Protein AF-A0A2D7C014-F1 (afdb_monomer)

Sequence (70 aa):
MAEAKKAERDHSPIYELGNRVSRSTVAVIDTVVQRGGFKGEELTTIGQLRDQAVQIIQICEEYQSEQSVD

Mean predicted aligned error: 6.8 Å

Structure (mmCIF, N/CA/C/O backbone):
data_AF-A0A2D7C014-F1
#
_entry.id   AF-A0A2D7C014-F1
#
loop_
_atom_site.group_PDB
_atom_site.id
_atom_site.type_symbol
_atom_site.label_atom_id
_atom_site.label_alt_id
_atom_site.label_comp_id
_atom_site.label_asym_id
_atom_site.label_entity_id
_atom_site.label_seq_id
_atom_site.pdbx_PDB_ins_code
_atom_site.Cartn_x
_atom_site.Cartn_y
_atom_site.Cartn_z
_atom_site.occupancy
_atom_site.B_iso_or_equiv
_atom_site.auth_seq_id
_atom_site.auth_comp_id
_atom_site.auth_asym_id
_atom_site.auth_atom_id
_atom_site.pdbx_PDB_model_num
ATOM 1 N N . MET A 1 1 ? 38.335 -15.503 -25.540 1.00 44.34 1 MET A N 1
ATOM 2 C CA . MET A 1 1 ? 37.649 -15.275 -24.252 1.00 44.34 1 MET A CA 1
ATOM 3 C C . MET A 1 1 ? 36.307 -14.649 -24.590 1.00 44.34 1 MET A C 1
ATOM 5 O O . MET A 1 1 ? 36.285 -13.484 -24.952 1.00 44.34 1 MET A O 1
ATOM 9 N N . ALA A 1 2 ? 35.240 -15.446 -24.660 1.00 47.09 2 ALA A N 1
ATOM 10 C CA . ALA A 1 2 ? 33.915 -14.954 -25.031 1.00 47.09 2 ALA A CA 1
ATOM 11 C C . ALA A 1 2 ? 33.249 -14.335 -23.794 1.00 47.09 2 ALA A C 1
ATOM 13 O O . ALA A 1 2 ? 33.073 -15.026 -22.792 1.00 47.09 2 ALA A O 1
ATOM 14 N N . GLU A 1 3 ? 32.924 -13.043 -23.852 1.00 55.84 3 GLU A N 1
ATOM 15 C CA . GLU A 1 3 ? 32.097 -12.382 -22.844 1.00 55.84 3 GLU A CA 1
ATOM 16 C C . GLU A 1 3 ? 30.715 -13.036 -22.812 1.00 55.84 3 GLU A C 1
ATOM 18 O O . GLU A 1 3 ? 29.958 -13.004 -23.784 1.00 55.84 3 GLU A O 1
ATOM 23 N N . ALA A 1 4 ? 30.378 -13.640 -21.674 1.00 51.91 4 ALA A N 1
ATOM 24 C CA . ALA A 1 4 ? 29.020 -14.053 -21.383 1.00 51.91 4 ALA A CA 1
ATOM 25 C C . ALA A 1 4 ? 28.177 -12.789 -21.167 1.00 51.91 4 ALA A C 1
ATOM 27 O O . ALA A 1 4 ? 28.175 -12.207 -20.082 1.00 51.91 4 ALA A O 1
ATOM 28 N N . LYS A 1 5 ? 27.477 -12.353 -22.219 1.00 56.38 5 LYS A N 1
ATOM 29 C CA . LYS A 1 5 ? 26.457 -11.303 -22.160 1.00 56.38 5 LYS A CA 1
ATOM 30 C C . LYS A 1 5 ? 25.420 -11.722 -21.113 1.00 56.38 5 LYS A C 1
ATOM 32 O O . LYS A 1 5 ? 24.636 -12.641 -21.344 1.00 56.38 5 LYS A O 1
ATOM 37 N N . LYS A 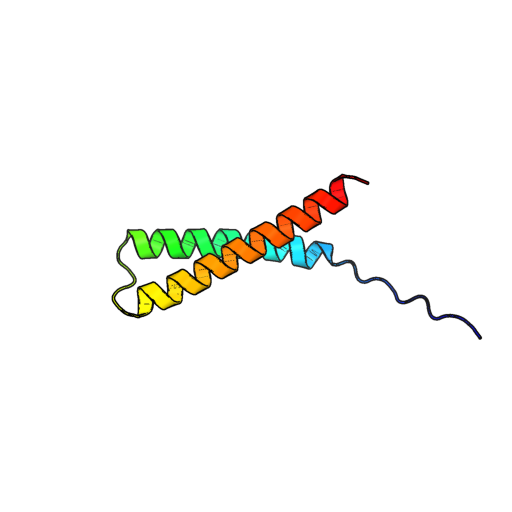1 6 ? 25.479 -11.110 -19.927 1.00 58.81 6 LYS A N 1
ATOM 38 C CA . LYS A 1 6 ? 24.511 -11.308 -18.845 1.00 58.81 6 LYS A CA 1
ATOM 39 C C . LYS A 1 6 ? 2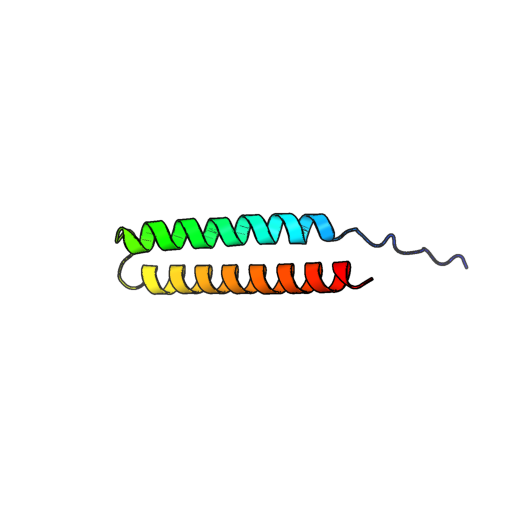3.142 -10.993 -19.442 1.00 58.81 6 LYS A C 1
ATOM 41 O O . LYS A 1 6 ? 22.916 -9.863 -19.855 1.00 58.81 6 LYS A O 1
ATOM 46 N N . ALA A 1 7 ? 22.280 -11.998 -19.579 1.00 61.94 7 ALA A N 1
ATOM 47 C CA . ALA A 1 7 ? 20.902 -11.771 -19.982 1.00 61.94 7 ALA A CA 1
ATOM 48 C C . ALA A 1 7 ? 20.285 -10.843 -18.931 1.00 61.94 7 ALA A C 1
ATOM 50 O O . ALA A 1 7 ? 20.079 -11.255 -17.787 1.00 61.94 7 ALA A O 1
ATOM 51 N N . GLU A 1 8 ? 20.111 -9.573 -19.287 1.00 65.00 8 GLU A N 1
ATOM 52 C CA . GLU A 1 8 ? 19.392 -8.602 -18.476 1.00 65.00 8 GLU A CA 1
ATOM 53 C C . GLU A 1 8 ? 18.002 -9.185 -18.244 1.00 65.00 8 GLU A C 1
ATOM 55 O O . GLU A 1 8 ? 17.264 -9.467 -19.190 1.00 65.00 8 GLU A O 1
ATOM 60 N N . ARG A 1 9 ? 17.690 -9.510 -16.988 1.00 73.56 9 ARG A N 1
ATOM 61 C CA . ARG A 1 9 ? 16.349 -9.971 -16.651 1.00 73.56 9 ARG A CA 1
ATOM 62 C C . ARG A 1 9 ? 15.439 -8.765 -16.782 1.00 73.56 9 ARG A C 1
ATOM 64 O O . ARG A 1 9 ? 15.708 -7.742 -16.167 1.00 73.56 9 ARG A O 1
ATOM 71 N N . ASP A 1 10 ? 14.375 -8.907 -17.557 1.00 79.69 10 ASP A N 1
ATOM 72 C CA . ASP A 1 10 ? 13.313 -7.914 -17.581 1.00 79.69 10 ASP A CA 1
ATOM 73 C C . ASP A 1 10 ? 12.696 -7.816 -16.177 1.00 79.69 10 ASP A C 1
ATOM 75 O O . ASP A 1 10 ? 12.111 -8.775 -15.663 1.00 79.69 10 ASP A O 1
ATOM 79 N N . HIS A 1 11 ? 12.904 -6.670 -15.532 1.00 83.31 11 HIS A N 1
ATOM 80 C CA . HIS A 1 11 ? 12.373 -6.370 -14.208 1.00 83.31 11 HIS A CA 1
ATOM 81 C C . HIS A 1 11 ? 10.985 -5.711 -14.279 1.00 83.31 11 HIS A C 1
ATOM 83 O O . HIS A 1 11 ? 10.334 -5.570 -13.246 1.00 83.31 11 HIS A O 1
ATOM 89 N N . SER A 1 12 ? 10.464 -5.387 -15.464 1.00 86.62 12 SER A N 1
ATOM 90 C CA . SER A 1 12 ? 9.139 -4.769 -15.619 1.00 86.62 12 SER A CA 1
ATOM 91 C C . SER A 1 12 ? 8.013 -5.543 -14.909 1.00 86.62 12 SER A C 1
ATOM 93 O O . SER A 1 12 ? 7.227 -4.911 -14.198 1.00 86.62 12 SER A O 1
ATOM 95 N N . PRO A 1 13 ? 7.960 -6.896 -14.949 1.00 90.19 13 PRO A N 1
ATOM 96 C CA . PRO A 1 13 ? 6.902 -7.649 -14.275 1.00 90.19 13 PRO A CA 1
ATOM 97 C C . PRO A 1 13 ? 6.869 -7.449 -12.756 1.00 90.19 13 PRO A C 1
ATOM 99 O O . PRO A 1 13 ? 5.789 -7.475 -12.160 1.00 90.19 13 PRO A O 1
ATOM 102 N N . ILE A 1 14 ? 8.030 -7.256 -12.110 1.00 92.00 14 ILE A N 1
ATOM 103 C CA . ILE A 1 14 ? 8.071 -7.044 -10.658 1.00 92.00 14 ILE A CA 1
ATOM 104 C C . ILE A 1 14 ? 7.611 -5.631 -10.288 1.00 92.00 14 ILE A C 1
ATOM 106 O O . ILE A 1 14 ? 6.897 -5.486 -9.298 1.00 92.00 14 ILE A O 1
ATOM 110 N N . TYR A 1 15 ? 7.929 -4.616 -11.097 1.00 92.25 15 TYR A N 1
ATOM 111 C CA . TYR A 1 15 ? 7.455 -3.246 -10.878 1.00 92.25 15 TYR A CA 1
ATOM 112 C C . TYR A 1 15 ? 5.946 -3.116 -11.120 1.00 92.25 15 TYR A C 1
ATOM 114 O O . TYR A 1 15 ? 5.236 -2.530 -10.303 1.00 92.25 15 TYR A O 1
ATOM 122 N N . GLU A 1 16 ? 5.415 -3.730 -12.179 1.00 92.50 16 GLU A N 1
ATOM 123 C CA . GLU A 1 16 ? 3.973 -3.723 -12.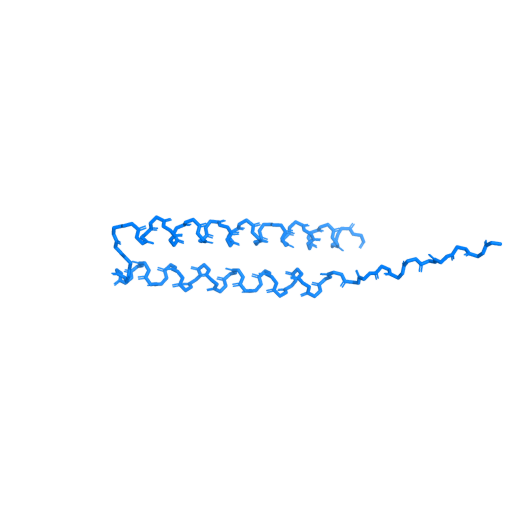451 1.00 92.50 16 GLU A CA 1
ATOM 124 C C . GLU A 1 16 ? 3.169 -4.445 -11.362 1.00 92.50 16 GLU A C 1
ATOM 126 O O . GLU A 1 16 ? 2.153 -3.933 -10.872 1.00 92.50 16 GLU A O 1
ATOM 131 N N . LEU A 1 17 ? 3.618 -5.643 -10.968 1.00 95.56 17 LEU A N 1
ATOM 132 C CA . LEU A 1 17 ? 2.973 -6.407 -9.905 1.00 95.56 17 LEU A CA 1
ATOM 133 C C . LEU A 1 17 ? 3.106 -5.687 -8.559 1.00 95.56 17 LEU A C 1
ATOM 135 O O . LEU A 1 17 ? 2.116 -5.574 -7.836 1.00 95.56 17 LEU A O 1
ATOM 139 N N . GLY A 1 18 ? 4.297 -5.171 -8.252 1.00 96.44 18 GLY A N 1
ATOM 140 C CA . GLY A 1 18 ? 4.590 -4.420 -7.034 1.00 96.44 18 GLY A CA 1
ATOM 141 C C . GLY A 1 18 ? 3.692 -3.196 -6.883 1.00 96.44 18 GLY A C 1
ATOM 142 O O . GLY A 1 18 ? 3.036 -3.050 -5.854 1.00 96.44 18 GLY A O 1
ATOM 143 N N . ASN A 1 19 ? 3.562 -2.375 -7.929 1.00 96.31 19 ASN A N 1
ATOM 144 C CA . ASN A 1 19 ? 2.682 -1.203 -7.938 1.00 96.31 19 ASN A CA 1
ATOM 145 C C . ASN A 1 19 ? 1.220 -1.587 -7.646 1.00 96.31 19 ASN A C 1
ATOM 147 O O . ASN A 1 19 ? 0.564 -1.007 -6.777 1.00 96.31 19 ASN A O 1
ATOM 151 N N . ARG A 1 20 ? 0.705 -2.621 -8.328 1.00 97.31 20 ARG A N 1
ATOM 152 C CA . ARG A 1 20 ? -0.683 -3.082 -8.156 1.00 97.31 20 ARG A CA 1
ATOM 153 C C . ARG A 1 20 ? -0.948 -3.624 -6.750 1.00 97.31 20 ARG A C 1
ATOM 155 O O . ARG A 1 20 ? -1.984 -3.309 -6.156 1.00 97.31 20 ARG A O 1
ATOM 162 N N . VAL A 1 21 ? -0.031 -4.439 -6.225 1.00 98.19 21 VAL A N 1
ATOM 163 C CA . VAL A 1 21 ? -0.137 -5.015 -4.878 1.00 98.19 21 VAL A CA 1
ATOM 164 C C . VAL A 1 21 ? -0.089 -3.905 -3.834 1.00 98.19 21 VAL A C 1
ATOM 166 O O . VAL A 1 21 ? -0.984 -3.838 -2.998 1.00 98.19 21 VAL A O 1
ATOM 169 N N . SER A 1 22 ? 0.868 -2.983 -3.924 1.00 98.38 22 SER A N 1
ATOM 170 C CA . SER A 1 22 ? 1.013 -1.890 -2.960 1.00 98.38 22 SER A CA 1
ATOM 171 C C . SER A 1 22 ? -0.208 -0.970 -2.912 1.00 98.38 22 SER A C 1
ATOM 173 O O . SER A 1 22 ? -0.691 -0.665 -1.822 1.00 98.38 22 SER A O 1
ATOM 175 N N . ARG A 1 23 ? -0.795 -0.603 -4.063 1.00 98.12 23 ARG A N 1
ATOM 176 C CA . ARG A 1 23 ? -2.060 0.165 -4.099 1.00 98.12 23 ARG A CA 1
ATOM 177 C C . ARG A 1 23 ? -3.207 -0.569 -3.413 1.00 98.12 23 ARG A C 1
ATOM 179 O O . ARG A 1 23 ? -3.975 0.040 -2.671 1.00 98.12 23 ARG A O 1
ATOM 186 N N . SER A 1 24 ? -3.308 -1.876 -3.648 1.00 98.31 24 SER A N 1
ATOM 187 C CA . SER A 1 24 ? -4.341 -2.714 -3.033 1.00 98.31 24 SER A CA 1
ATOM 188 C C . SER A 1 24 ? -4.143 -2.814 -1.520 1.00 98.31 24 SER A C 1
ATOM 190 O O . SER A 1 24 ? -5.108 -2.702 -0.768 1.00 98.31 24 SER A O 1
ATOM 192 N N . THR A 1 25 ? -2.896 -2.947 -1.064 1.00 98.44 25 THR A N 1
ATOM 193 C CA . THR A 1 25 ? -2.536 -2.949 0.358 1.00 98.44 25 THR A CA 1
ATOM 194 C C . THR A 1 25 ? -2.949 -1.647 1.037 1.00 98.44 25 THR A C 1
ATOM 196 O O . THR A 1 25 ? -3.633 -1.697 2.057 1.00 98.44 25 THR A O 1
ATOM 199 N N . VAL A 1 26 ? -2.618 -0.487 0.453 1.00 98.50 26 VAL A N 1
ATOM 200 C CA . VAL A 1 26 ? -3.036 0.823 0.988 1.00 98.50 26 VAL A CA 1
ATOM 201 C C . VAL A 1 26 ? -4.559 0.905 1.088 1.00 98.50 26 VAL A C 1
ATOM 203 O O . VAL A 1 26 ? -5.082 1.254 2.142 1.00 98.50 26 VAL A O 1
ATOM 206 N N . ALA A 1 27 ? -5.282 0.518 0.033 1.00 98.56 27 ALA A N 1
ATOM 207 C CA . ALA A 1 27 ? -6.743 0.573 0.015 1.00 98.56 27 ALA A CA 1
ATOM 208 C C . ALA A 1 27 ? -7.390 -0.319 1.092 1.00 98.56 27 ALA A C 1
ATOM 210 O O . ALA A 1 27 ? -8.357 0.089 1.744 1.00 98.56 27 ALA A O 1
ATOM 211 N N . VAL A 1 28 ? -6.859 -1.528 1.300 1.00 98.44 28 VAL A N 1
ATOM 212 C CA . VAL A 1 28 ? -7.332 -2.444 2.348 1.00 98.44 28 VAL A CA 1
ATOM 213 C C . VAL A 1 28 ? -7.055 -1.864 3.731 1.00 98.44 28 VAL A C 1
ATOM 215 O O . VAL A 1 28 ? -7.970 -1.823 4.5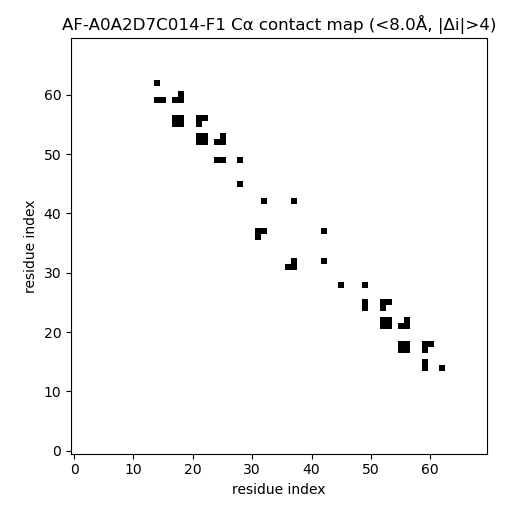53 1.00 98.44 28 VAL A O 1
ATOM 218 N N . ILE A 1 29 ? -5.835 -1.377 3.981 1.00 98.12 29 ILE A N 1
ATOM 219 C CA . ILE A 1 29 ? -5.471 -0.773 5.269 1.00 98.12 29 ILE A CA 1
ATOM 220 C C . ILE A 1 29 ? -6.380 0.421 5.566 1.00 98.12 29 ILE A C 1
ATOM 222 O O . ILE A 1 29 ? -6.998 0.454 6.629 1.00 98.12 29 ILE A O 1
ATOM 226 N N . ASP A 1 30 ? -6.538 1.343 4.615 1.00 97.81 30 ASP A N 1
ATOM 227 C CA . ASP A 1 30 ? -7.368 2.540 4.781 1.00 97.81 30 ASP A CA 1
ATOM 228 C C . ASP A 1 30 ? -8.816 2.173 5.095 1.00 97.81 30 ASP A C 1
ATOM 230 O O . ASP A 1 30 ? -9.404 2.711 6.033 1.00 97.81 30 ASP A O 1
ATOM 234 N N . THR A 1 31 ? -9.374 1.196 4.378 1.00 98.50 31 THR A N 1
ATOM 235 C CA . THR A 1 31 ? -10.744 0.724 4.612 1.00 98.50 31 THR A CA 1
ATOM 236 C C . THR A 1 31 ? -10.913 0.143 6.017 1.00 98.50 31 THR A C 1
ATOM 238 O O . THR A 1 31 ? -11.917 0.407 6.683 1.00 98.50 31 THR A O 1
ATOM 241 N N . VAL A 1 32 ? -9.959 -0.665 6.486 1.00 98.06 32 VAL A N 1
ATOM 242 C CA . VAL A 1 32 ? -10.045 -1.306 7.807 1.00 98.06 32 VAL A CA 1
ATOM 243 C C . VAL A 1 32 ? -9.824 -0.287 8.926 1.00 98.06 32 VAL A C 1
ATOM 245 O O . VAL A 1 32 ? -10.577 -0.292 9.901 1.00 98.06 32 VAL A O 1
ATOM 248 N N . VAL A 1 33 ? -8.865 0.633 8.772 1.00 97.00 33 VAL A N 1
ATOM 249 C CA . VAL A 1 33 ? -8.625 1.737 9.716 1.00 97.00 33 VAL A CA 1
ATOM 250 C C . VAL A 1 33 ? -9.856 2.638 9.822 1.00 97.00 33 VAL A C 1
ATOM 252 O O . VAL A 1 33 ? -10.312 2.908 10.931 1.00 97.00 33 VAL A O 1
ATOM 255 N N . GLN A 1 34 ? -10.456 3.041 8.695 1.00 97.12 34 GLN A N 1
ATOM 256 C CA . GLN A 1 34 ? -11.678 3.859 8.675 1.00 97.12 34 GLN A CA 1
ATOM 257 C C . GLN A 1 34 ? -12.861 3.180 9.378 1.00 97.12 34 GLN A C 1
ATOM 259 O O . GLN A 1 34 ? -13.701 3.856 9.969 1.00 97.12 34 GLN A O 1
ATOM 264 N N . ARG A 1 35 ? -12.923 1.843 9.354 1.00 97.69 35 ARG A N 1
ATOM 265 C CA . ARG A 1 35 ? -13.930 1.046 10.076 1.00 97.69 3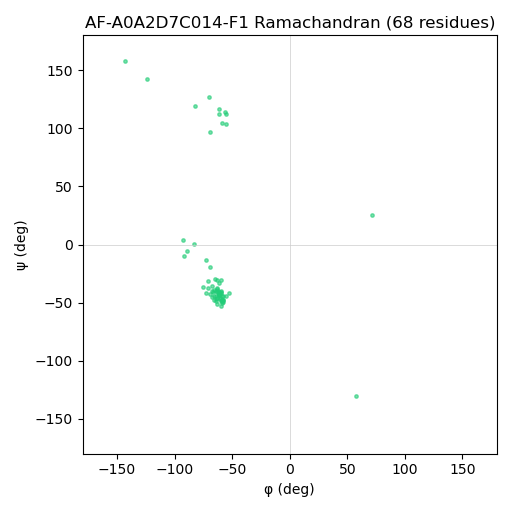5 ARG A CA 1
ATOM 266 C C . ARG A 1 35 ? -13.575 0.790 11.546 1.00 97.69 35 ARG A C 1
ATOM 268 O O . ARG A 1 35 ? -14.338 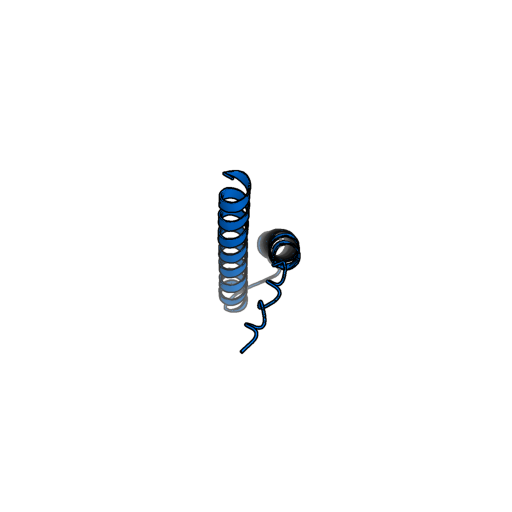0.125 12.240 1.00 97.69 35 ARG A O 1
ATOM 275 N N . GLY A 1 36 ? -12.439 1.297 12.026 1.00 96.38 36 GLY A N 1
ATOM 276 C CA . GLY A 1 36 ? -11.964 1.100 13.396 1.00 96.38 36 GLY A CA 1
ATOM 277 C C . GLY A 1 36 ? -11.471 -0.321 13.685 1.00 96.38 36 GLY A C 1
ATOM 278 O O . GLY A 1 36 ? -11.526 -0.756 14.836 1.00 96.38 36 GLY A O 1
ATOM 279 N N . GLY A 1 37 ? -11.025 -1.049 12.655 1.00 96.56 37 GLY A N 1
ATOM 280 C CA . GLY A 1 37 ? -10.559 -2.434 12.767 1.00 96.56 37 GLY A CA 1
ATOM 281 C C . GLY A 1 37 ? -9.194 -2.607 13.441 1.00 96.56 37 GLY A C 1
ATOM 282 O O . GLY A 1 37 ? -8.870 -3.720 13.832 1.00 96.56 37 GLY A O 1
ATOM 283 N N . PHE A 1 38 ? -8.431 -1.524 13.618 1.00 96.62 38 PHE A N 1
ATOM 284 C CA . PHE A 1 38 ? -7.153 -1.501 14.340 1.00 96.62 38 PHE A CA 1
ATOM 285 C C . PHE A 1 38 ? -7.198 -0.468 15.468 1.00 96.62 38 PHE A C 1
ATOM 287 O O . PHE A 1 38 ? -7.793 0.602 15.300 1.00 96.62 38 PHE A O 1
ATOM 294 N N . LYS A 1 39 ? -6.574 -0.766 16.616 1.00 94.06 39 LYS A N 1
ATOM 295 C CA . LYS A 1 39 ? -6.534 0.133 17.783 1.00 94.06 39 LYS A CA 1
ATOM 296 C C . LYS A 1 39 ? -5.187 0.064 18.498 1.00 94.06 39 LYS A C 1
ATOM 298 O O . LYS A 1 39 ? -4.474 -0.928 18.411 1.00 94.06 39 LYS A O 1
ATOM 303 N N . GLY A 1 40 ? -4.868 1.114 19.253 1.00 94.50 40 GLY A N 1
ATOM 304 C CA . GLY A 1 40 ? -3.653 1.154 20.069 1.00 94.50 40 GLY A CA 1
ATOM 305 C C . GLY A 1 40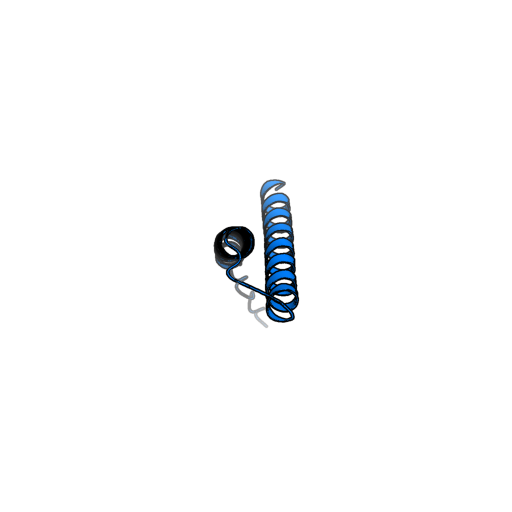 ? -2.391 0.950 19.229 1.00 94.50 40 GLY A C 1
ATOM 306 O O . GLY A 1 40 ? -2.221 1.599 18.199 1.00 94.50 40 GLY A O 1
ATOM 307 N N . GLU A 1 41 ? -1.524 0.040 19.667 1.00 96.06 41 GLU A N 1
ATOM 308 C CA . GLU A 1 41 ? -0.231 -0.237 19.026 1.00 96.06 41 GLU A CA 1
ATOM 309 C C . GLU A 1 41 ? -0.364 -0.810 17.606 1.00 96.06 41 GLU A C 1
ATOM 311 O O . GLU A 1 41 ? 0.466 -0.509 16.748 1.00 96.06 41 GLU A O 1
ATOM 316 N N . GLU A 1 42 ? -1.446 -1.540 17.310 1.00 95.81 42 GLU A N 1
ATOM 317 C CA . GLU A 1 42 ? -1.692 -2.110 15.978 1.00 95.81 42 GLU A CA 1
ATOM 318 C C . GLU A 1 42 ? -1.860 -1.020 14.908 1.00 95.81 42 GLU A C 1
ATOM 320 O O . GLU A 1 42 ? -1.485 -1.222 13.752 1.00 95.81 42 GLU A O 1
ATOM 325 N N . LEU A 1 43 ? -2.381 0.156 15.291 1.00 96.56 43 LEU A N 1
ATOM 326 C CA . LEU A 1 43 ? -2.556 1.293 14.384 1.00 96.56 43 LEU A CA 1
ATOM 327 C C . LEU A 1 43 ? -1.203 1.843 13.910 1.00 96.56 43 LEU A C 1
ATOM 329 O O . LEU A 1 43 ? -1.044 2.187 12.741 1.00 96.56 43 LEU A O 1
ATOM 333 N N . THR A 1 44 ? -0.218 1.893 14.806 1.00 96.31 44 THR A N 1
ATOM 334 C CA . THR A 1 44 ? 1.138 2.344 14.474 1.00 96.31 44 THR A CA 1
ATOM 335 C C . THR A 1 44 ? 1.816 1.353 13.535 1.00 96.31 44 THR A C 1
ATOM 337 O O . THR A 1 44 ? 2.385 1.757 12.523 1.00 96.31 44 THR A O 1
ATOM 340 N N . THR A 1 45 ? 1.716 0.053 13.824 1.00 97.19 45 THR A N 1
ATOM 341 C CA . THR A 1 45 ? 2.309 -0.994 12.982 1.00 97.19 45 THR A CA 1
ATOM 342 C C . THR A 1 45 ? 1.692 -1.018 11.584 1.00 97.19 45 THR A C 1
ATOM 344 O O . THR A 1 45 ? 2.421 -1.055 10.592 1.00 97.19 45 THR A O 1
ATOM 347 N N . ILE A 1 46 ? 0.359 -0.954 11.475 1.00 97.69 46 ILE A N 1
ATOM 348 C CA . ILE A 1 46 ? -0.297 -0.958 10.162 1.00 97.69 46 ILE A CA 1
ATOM 349 C C . ILE A 1 46 ? -0.070 0.355 9.400 1.00 97.69 46 ILE A C 1
ATOM 351 O O . ILE A 1 46 ? 0.045 0.337 8.175 1.00 97.69 46 ILE A O 1
ATOM 355 N N . GLY A 1 47 ? 0.065 1.479 10.113 1.00 97.31 47 GLY A N 1
ATOM 356 C CA . GLY A 1 47 ? 0.452 2.765 9.534 1.00 97.31 47 GLY A CA 1
ATOM 357 C C . GLY A 1 47 ? 1.832 2.708 8.878 1.00 97.31 47 GLY A C 1
ATOM 358 O O . GLY A 1 47 ? 1.976 3.099 7.726 1.00 97.31 47 GLY A O 1
ATOM 359 N N . GLN A 1 48 ? 2.822 2.113 9.548 1.00 98.12 48 GLN A N 1
ATOM 360 C CA . GLN A 1 48 ? 4.157 1.919 8.969 1.00 98.12 48 GLN A CA 1
ATOM 361 C C . GLN A 1 48 ? 4.125 1.042 7.709 1.00 98.12 48 GLN A C 1
ATOM 363 O O . GLN A 1 48 ? 4.768 1.374 6.713 1.00 98.12 48 GLN A O 1
ATOM 368 N N . LEU A 1 49 ? 3.352 -0.051 7.720 1.00 98.31 49 LEU A N 1
ATOM 369 C CA . LEU A 1 49 ? 3.201 -0.915 6.544 1.00 98.31 49 LEU A CA 1
ATOM 370 C C . LEU A 1 49 ? 2.548 -0.169 5.369 1.00 98.31 49 LEU A C 1
ATOM 372 O O . LEU A 1 49 ? 2.966 -0.325 4.221 1.00 98.31 49 LEU A O 1
ATOM 376 N N . ARG A 1 50 ? 1.535 0.659 5.649 1.00 98.38 50 ARG A N 1
ATOM 377 C CA . ARG A 1 50 ? 0.902 1.527 4.649 1.00 98.38 50 ARG A CA 1
ATOM 378 C C . ARG A 1 50 ? 1.918 2.483 4.032 1.00 98.38 50 ARG A C 1
ATOM 380 O O . ARG A 1 50 ? 1.984 2.573 2.810 1.00 98.38 50 ARG A O 1
ATOM 387 N N . ASP A 1 51 ? 2.721 3.152 4.853 1.00 98.44 51 ASP A N 1
ATOM 388 C CA . ASP A 1 51 ? 3.721 4.113 4.382 1.00 98.44 51 ASP A CA 1
ATOM 389 C C . ASP A 1 51 ? 4.791 3.435 3.508 1.00 98.44 51 ASP A C 1
ATOM 391 O O . ASP A 1 51 ? 5.198 3.982 2.484 1.00 98.44 51 ASP A O 1
ATOM 395 N N . GLN A 1 52 ? 5.199 2.209 3.848 1.00 98.50 52 GLN A N 1
ATOM 396 C CA . GLN A 1 52 ? 6.087 1.397 3.007 1.00 98.50 52 GLN A CA 1
ATOM 397 C C . GLN A 1 52 ? 5.440 1.025 1.665 1.00 98.50 52 GLN A C 1
ATOM 399 O O . GLN A 1 52 ? 6.101 1.071 0.628 1.00 98.50 52 GLN A O 1
ATOM 404 N N . ALA A 1 53 ? 4.146 0.693 1.651 1.00 98.44 53 ALA A N 1
ATOM 405 C CA . ALA A 1 53 ? 3.425 0.434 0.407 1.00 98.44 53 ALA A CA 1
ATOM 406 C C . ALA A 1 53 ? 3.363 1.691 -0.482 1.00 98.44 53 ALA A C 1
ATOM 408 O O . ALA A 1 53 ? 3.556 1.584 -1.692 1.00 98.44 53 ALA A O 1
ATOM 409 N N . VAL A 1 54 ? 3.180 2.883 0.100 1.00 98.38 54 VAL A N 1
ATOM 410 C CA . VAL A 1 54 ? 3.265 4.152 -0.647 1.00 98.38 54 VAL A CA 1
ATOM 411 C C . VAL A 1 54 ? 4.656 4.355 -1.254 1.00 98.38 54 VAL A C 1
ATOM 413 O O . VAL A 1 54 ? 4.748 4.693 -2.431 1.00 98.38 54 VAL A O 1
ATOM 416 N N . GLN A 1 55 ? 5.730 4.082 -0.508 1.00 98.31 55 GLN A N 1
ATOM 417 C CA . GLN A 1 55 ? 7.100 4.178 -1.037 1.00 98.31 55 GLN A CA 1
ATOM 418 C C . GLN A 1 55 ? 7.328 3.240 -2.231 1.00 98.31 55 GLN A C 1
ATOM 420 O O . GLN A 1 55 ? 7.929 3.636 -3.225 1.00 98.31 55 GLN A O 1
ATOM 425 N N . ILE A 1 56 ? 6.804 2.009 -2.181 1.00 97.69 56 ILE A N 1
ATOM 426 C CA . ILE A 1 56 ? 6.896 1.074 -3.314 1.00 97.69 56 ILE A CA 1
ATOM 427 C C . ILE A 1 56 ? 6.162 1.625 -4.543 1.00 97.69 56 ILE A C 1
ATOM 429 O O . ILE A 1 56 ? 6.666 1.484 -5.655 1.00 97.69 56 ILE A O 1
ATOM 433 N N . ILE A 1 57 ? 4.991 2.247 -4.363 1.00 97.56 57 ILE A N 1
ATOM 434 C CA . ILE A 1 57 ? 4.241 2.863 -5.470 1.00 97.56 57 ILE A CA 1
ATOM 435 C C . ILE A 1 57 ? 5.092 3.938 -6.144 1.00 97.56 57 ILE A C 1
ATOM 437 O O . ILE A 1 57 ? 5.228 3.896 -7.362 1.00 97.56 57 ILE A O 1
ATOM 441 N N . GLN A 1 58 ? 5.707 4.829 -5.362 1.00 96.62 58 GLN A N 1
ATOM 442 C CA . GLN A 1 58 ? 6.562 5.903 -5.878 1.00 96.62 58 GLN A CA 1
ATOM 443 C C . GLN A 1 58 ? 7.737 5.347 -6.688 1.00 96.62 58 GLN A C 1
ATOM 445 O O . GLN A 1 58 ? 7.917 5.740 -7.833 1.00 96.62 58 GLN A O 1
ATOM 450 N N . ILE A 1 59 ? 8.456 4.353 -6.156 1.00 95.62 59 ILE A N 1
ATOM 451 C CA . ILE A 1 59 ? 9.576 3.707 -6.863 1.00 95.62 59 ILE A CA 1
ATOM 452 C C . ILE A 1 59 ? 9.113 3.075 -8.187 1.00 95.62 59 ILE A C 1
ATOM 454 O O . ILE A 1 59 ? 9.813 3.139 -9.195 1.00 95.62 59 ILE A O 1
ATOM 458 N N . CYS A 1 60 ? 7.933 2.447 -8.206 1.00 93.88 60 CYS A N 1
ATOM 459 C CA . CYS A 1 60 ? 7.402 1.847 -9.430 1.00 93.88 60 CYS A CA 1
ATOM 460 C C . CYS A 1 60 ? 6.952 2.902 -10.453 1.00 93.88 60 CYS A C 1
ATOM 462 O O . CYS A 1 60 ? 7.118 2.686 -11.651 1.00 93.88 60 CYS A O 1
ATOM 464 N N . GLU A 1 61 ? 6.365 4.013 -10.001 1.00 92.00 61 GLU A N 1
ATOM 465 C CA . GLU A 1 61 ? 5.970 5.140 -10.855 1.00 92.00 61 GLU A CA 1
ATOM 466 C C . GLU A 1 61 ? 7.189 5.866 -11.435 1.00 92.00 61 GLU A C 1
ATOM 468 O O . GLU A 1 61 ? 7.176 6.215 -12.615 1.00 92.00 61 GLU A O 1
ATOM 473 N N . GLU A 1 62 ? 8.249 6.048 -10.644 1.00 92.44 62 GLU A N 1
ATOM 474 C CA . GLU A 1 62 ? 9.538 6.584 -11.093 1.00 92.44 62 GLU A CA 1
ATOM 475 C C . GLU A 1 62 ? 10.138 5.694 -12.184 1.00 92.44 62 GLU A C 1
ATOM 477 O O . GLU A 1 62 ? 10.368 6.174 -13.291 1.00 92.44 62 GLU A O 1
ATOM 482 N N . TYR A 1 63 ? 10.258 4.385 -11.932 1.00 89.12 63 TYR A N 1
ATOM 483 C CA . TYR A 1 63 ? 10.768 3.427 -12.920 1.00 89.12 63 TYR A CA 1
ATOM 484 C C . TYR A 1 63 ? 9.948 3.426 -14.219 1.00 89.12 63 TYR A C 1
ATOM 486 O O . TYR A 1 63 ? 10.493 3.424 -15.320 1.00 89.12 63 TYR A O 1
ATOM 494 N N . GLN A 1 64 ? 8.617 3.444 -14.113 1.00 86.00 64 GLN A N 1
ATOM 495 C CA . GLN A 1 64 ? 7.749 3.483 -15.289 1.00 86.00 64 GLN A CA 1
ATOM 496 C C . GLN A 1 64 ? 7.869 4.809 -16.048 1.00 86.00 64 GLN A C 1
ATOM 498 O O . GLN A 1 64 ? 7.804 4.811 -17.277 1.00 86.00 64 GLN A O 1
ATOM 503 N N . SER A 1 65 ? 8.063 5.918 -15.330 1.00 86.00 65 SER A N 1
ATOM 504 C CA . SER A 1 65 ? 8.308 7.223 -15.937 1.00 86.00 65 SER A CA 1
ATOM 505 C C . SER A 1 65 ? 9.612 7.190 -16.723 1.00 86.00 65 SER A C 1
ATOM 507 O O . SER A 1 65 ? 9.571 7.485 -17.909 1.00 86.00 65 SER A O 1
ATOM 509 N N . GLU A 1 66 ? 10.716 6.738 -16.122 1.00 85.00 66 GLU A N 1
ATOM 510 C CA . GLU A 1 66 ? 12.031 6.592 -16.767 1.00 85.00 66 GLU A CA 1
ATOM 511 C C . GLU A 1 66 ? 11.975 5.725 -18.034 1.00 85.00 66 GLU A C 1
ATOM 513 O O . GLU A 1 66 ? 12.504 6.122 -19.068 1.00 85.00 66 GLU A O 1
ATOM 518 N N . GLN A 1 67 ? 11.262 4.595 -17.989 1.00 79.25 67 GLN A N 1
ATOM 519 C CA . GLN A 1 67 ? 11.084 3.693 -19.137 1.00 79.25 67 GLN A CA 1
ATOM 520 C C . GLN A 1 67 ? 10.205 4.283 -20.253 1.00 79.25 67 GLN A C 1
ATOM 522 O O . GLN A 1 67 ? 10.224 3.785 -21.374 1.0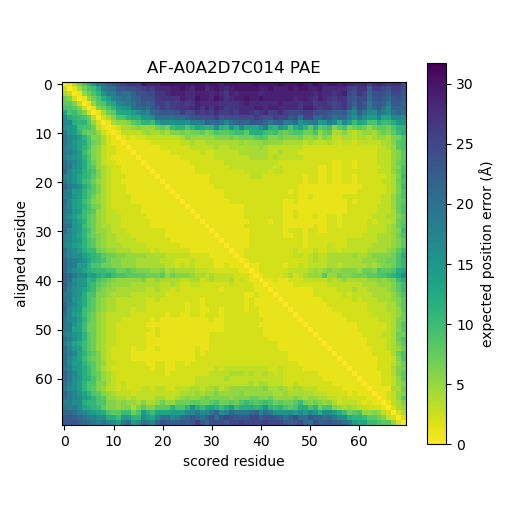0 79.25 67 GLN A O 1
ATOM 527 N N . SER A 1 68 ? 9.392 5.300 -19.951 1.00 68.62 68 SER A N 1
ATOM 528 C CA . SER A 1 68 ? 8.509 5.959 -20.923 1.00 68.62 68 SER A CA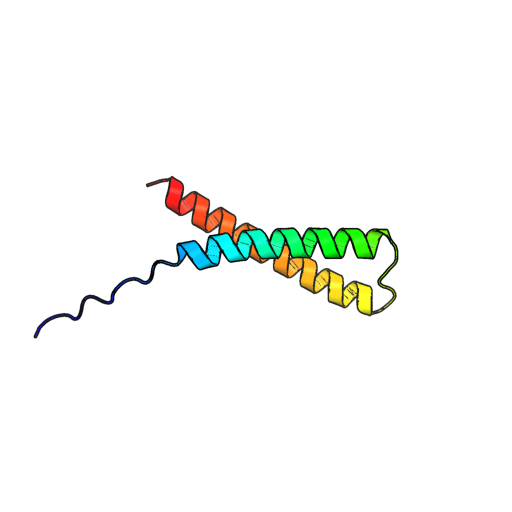 1
ATOM 529 C C . SER A 1 68 ? 9.136 7.178 -21.609 1.00 68.62 68 SER A C 1
ATOM 531 O O . SER A 1 68 ? 8.542 7.700 -22.552 1.00 68.62 68 SER A O 1
ATOM 533 N N . VAL A 1 69 ? 10.303 7.643 -21.138 1.00 60.25 69 VAL A N 1
ATOM 534 C CA . VAL A 1 69 ? 11.020 8.800 -21.712 1.00 60.25 69 VAL A CA 1
ATOM 535 C C . VAL A 1 69 ? 12.056 8.404 -22.779 1.00 60.25 69 VAL A C 1
ATOM 537 O O . VAL A 1 69 ? 12.744 9.292 -23.281 1.00 60.25 69 VAL A O 1
ATOM 540 N N . ASP A 1 70 ? 12.153 7.119 -23.141 1.00 45.88 70 ASP A N 1
ATOM 541 C CA . ASP A 1 70 ? 13.033 6.591 -24.205 1.00 45.88 70 ASP A CA 1
ATOM 542 C C . ASP A 1 70 ? 12.248 6.208 -25.475 1.00 45.88 70 ASP A C 1
ATOM 544 O O . ASP A 1 70 ? 11.176 5.564 -25.355 1.00 45.88 70 ASP A O 1
#

Foldseek 3Di:
DDDPPPPDPPCLVVLVVLLVVLVVLLVVLVVCVVVVVDDDPRNVVSVVVNVVSVVSNVVSVVVVVVVVVD

Radius of gyration: 17.63 Å; Cα contacts (8 Å, |Δi|>4): 29; chains: 1; bounding box: 52×24×45 Å

pLDDT: mean 88.52, std 15.22, range [44.34, 98.56]

Secondary structure (DSSP, 8-state):
-----------HHHHHHHHHHHHHHHHHHHHHHHTT---THHHHHHHHHHHHHHHHHHHHHHHHHHHH--

Nearest PDB structures (foldseek):
  7qep-assembly1_O5  TM=4.826E-01  e=3.342E+00  Encephalitozoon cuniculi GB-M1
  7kzv-assembly1_O  TM=4.383E-01  e=6.717E+00  Homo sapiens

Solvent-accessible surface area (backbone atoms only — not comparable to full-atom values): 4054 Å² total; per-residue (Å²): 135,82,82,78,76,74,78,76,73,83,58,63,66,59,39,57,50,46,30,55,51,23,55,50,50,38,54,51,51,52,54,36,50,76,70,60,73,49,61,78,71,54,41,57,56,52,48,53,54,38,54,52,25,52,52,47,32,49,55,31,52,50,53,52,49,62,67,66,77,110